Protein AF-A0A251U6Z2-F1 (afdb_monomer)

Organism: Helianthus annuus (NCBI:txid4232)

Sequence (101 aa):
MYYSMLSQEHKRIVKGQYGSRRIPDYEMNKIHGQQFADWFKKRVARLEEQGDEVTEDLKWLARGPLRSVNRYSGYLVKGYRFHTKSREKSLKPKTVVLLLL

Foldseek 3Di:
DVVVVLLVVLLVVVQVVVPPDDDPPVVSVVVSVVCVLVVLLVVLVVCVVVVHDDDVVSVVVNVPDDPPDDDDQWDADPNDIDGDPVVVVVPDDDDDDDDDD

Structure (mmCIF, N/CA/C/O backbone):
data_AF-A0A251U6Z2-F1
#
_entry.id   AF-A0A251U6Z2-F1
#
loop_
_atom_site.group_PDB
_atom_site.id
_atom_site.type_symbol
_atom_site.label_atom_id
_atom_site.label_alt_id
_atom_site.label_comp_id
_atom_site.label_asym_id
_atom_site.label_entity_id
_atom_site.label_seq_id
_atom_site.pdbx_PDB_ins_code
_atom_site.Cartn_x
_atom_site.Cartn_y
_atom_site.Cartn_z
_atom_site.occupancy
_atom_site.B_iso_or_equiv
_atom_site.auth_seq_id
_atom_site.auth_comp_id
_atom_site.auth_asym_id
_atom_site.auth_atom_id
_atom_site.pdbx_PDB_model_num
ATOM 1 N N . MET A 1 1 ? -14.891 -2.485 -5.452 1.00 61.50 1 MET A N 1
ATOM 2 C CA . MET A 1 1 ? -14.890 -1.000 -5.455 1.00 61.50 1 MET A CA 1
ATOM 3 C C . MET A 1 1 ? -13.847 -0.385 -4.517 1.00 61.50 1 MET A C 1
ATOM 5 O O . MET A 1 1 ? -13.187 0.560 -4.926 1.00 61.50 1 MET A O 1
ATOM 9 N N . TYR A 1 2 ? -13.615 -0.924 -3.314 1.00 69.88 2 TYR A N 1
ATOM 10 C CA . TYR A 1 2 ? -12.619 -0.373 -2.373 1.00 69.88 2 TYR A CA 1
ATOM 11 C C . TYR A 1 2 ? -11.170 -0.387 -2.895 1.00 69.88 2 TYR A C 1
ATOM 13 O O . TYR A 1 2 ? -10.436 0.591 -2.775 1.00 69.88 2 TYR A O 1
ATOM 21 N N . TYR A 1 3 ? -10.767 -1.482 -3.543 1.00 69.44 3 TYR A N 1
ATOM 22 C CA . TYR A 1 3 ? -9.389 -1.671 -4.008 1.00 69.44 3 TYR A CA 1
ATOM 23 C C . TYR A 1 3 ? -8.970 -0.659 -5.088 1.00 69.44 3 TYR A C 1
ATOM 25 O O . TYR A 1 3 ? -7.877 -0.094 -5.043 1.00 69.44 3 TYR A O 1
ATOM 33 N N . SER A 1 4 ? -9.867 -0.374 -6.038 1.00 79.69 4 SER A N 1
ATOM 34 C CA . SER A 1 4 ? -9.643 0.642 -7.070 1.00 79.69 4 SER A CA 1
ATOM 35 C C . SER A 1 4 ? -9.544 2.045 -6.473 1.00 79.69 4 SER A C 1
ATOM 37 O O . SER A 1 4 ? -8.732 2.841 -6.938 1.00 79.69 4 SER A O 1
ATOM 39 N N . MET A 1 5 ? -10.320 2.338 -5.426 1.00 86.44 5 MET A N 1
ATOM 40 C CA . MET A 1 5 ? -10.292 3.633 -4.748 1.00 86.44 5 MET A CA 1
ATOM 41 C C . MET A 1 5 ? -8.962 3.859 -4.019 1.00 86.44 5 MET A C 1
ATOM 43 O O . MET A 1 5 ? -8.311 4.876 -4.242 1.00 86.44 5 MET A O 1
ATOM 47 N N . LEU A 1 6 ? -8.504 2.878 -3.239 1.00 86.81 6 LEU A N 1
ATOM 48 C CA . LEU A 1 6 ? -7.222 2.940 -2.525 1.00 86.81 6 LEU A CA 1
ATOM 49 C C . LEU A 1 6 ? -6.025 3.009 -3.482 1.00 86.81 6 LEU A C 1
ATOM 51 O O . LEU A 1 6 ? -5.068 3.748 -3.246 1.00 86.81 6 LEU A O 1
ATOM 55 N N . SER A 1 7 ? -6.080 2.276 -4.599 1.00 87.38 7 SER A N 1
ATOM 56 C CA . SER A 1 7 ? -5.040 2.358 -5.629 1.00 87.38 7 SER A CA 1
ATOM 57 C C . SER A 1 7 ? -4.962 3.764 -6.239 1.00 87.38 7 SER A C 1
ATOM 59 O O . SER A 1 7 ? -3.869 4.316 -6.394 1.00 87.38 7 SER A O 1
ATOM 61 N N . GLN A 1 8 ? -6.112 4.383 -6.531 1.00 90.19 8 GLN A N 1
ATOM 62 C CA . GLN A 1 8 ? -6.174 5.754 -7.041 1.00 90.19 8 GLN A CA 1
ATOM 63 C C . GLN A 1 8 ? -5.707 6.785 -6.008 1.00 90.19 8 GLN A C 1
ATOM 65 O O . GLN A 1 8 ? -4.958 7.694 -6.368 1.00 90.19 8 GLN A O 1
ATOM 70 N N . GLU A 1 9 ? -6.103 6.640 -4.742 1.00 92.31 9 GLU A N 1
ATOM 71 C CA . GLU A 1 9 ? -5.655 7.498 -3.639 1.00 92.31 9 GLU A CA 1
ATOM 72 C C . GLU A 1 9 ? -4.127 7.496 -3.541 1.00 92.31 9 GLU A C 1
ATOM 74 O O . GLU A 1 9 ? -3.498 8.556 -3.591 1.00 92.31 9 GLU A O 1
ATOM 79 N N . HIS A 1 10 ? -3.511 6.311 -3.521 1.00 93.56 10 HIS A N 1
ATOM 80 C CA . HIS A 1 10 ? -2.058 6.209 -3.464 1.00 93.56 10 HIS A CA 1
ATOM 81 C C . HIS A 1 10 ? -1.386 6.853 -4.681 1.00 93.56 10 HIS A C 1
ATOM 83 O O . HIS A 1 10 ? -0.432 7.611 -4.527 1.00 93.56 10 HIS A O 1
ATOM 89 N N . LYS A 1 11 ? -1.900 6.617 -5.899 1.00 91.00 11 LYS A N 1
ATOM 90 C CA . LYS A 1 11 ? -1.363 7.250 -7.118 1.00 91.00 11 LYS A CA 1
ATOM 91 C C . LYS A 1 11 ? -1.443 8.780 -7.062 1.00 91.00 11 LYS A C 1
ATOM 93 O O . LYS A 1 11 ? -0.543 9.441 -7.575 1.00 91.00 11 LYS A O 1
ATOM 98 N N . ARG A 1 12 ? -2.474 9.359 -6.434 1.00 91.31 12 ARG A N 1
ATOM 99 C CA . ARG A 1 12 ? -2.578 10.816 -6.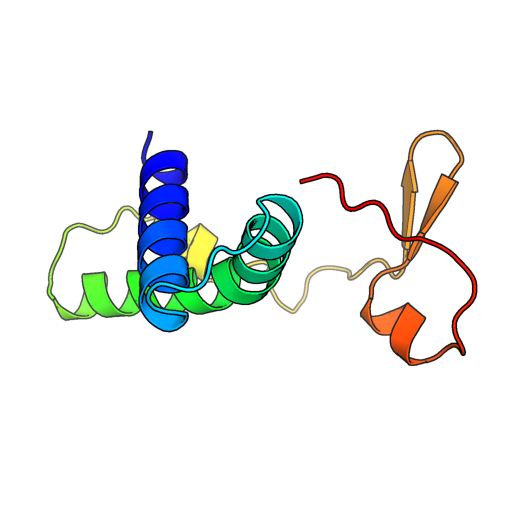223 1.00 91.31 12 ARG A CA 1
ATOM 100 C C . ARG A 1 12 ? -1.517 11.325 -5.247 1.00 91.31 12 ARG A C 1
ATOM 102 O O . ARG A 1 12 ? -0.871 12.324 -5.546 1.00 91.31 12 ARG A O 1
ATOM 109 N N . ILE A 1 13 ? -1.296 10.620 -4.136 1.00 91.81 13 ILE A N 1
ATOM 110 C CA . ILE A 1 13 ? -0.260 10.970 -3.149 1.00 91.81 13 ILE A CA 1
ATOM 111 C C . ILE A 1 13 ? 1.131 10.903 -3.784 1.00 91.81 13 ILE A C 1
ATOM 113 O O . ILE A 1 13 ? 1.903 11.851 -3.665 1.00 91.81 13 ILE A O 1
ATOM 117 N N . VAL A 1 14 ? 1.422 9.823 -4.516 1.00 90.38 14 VAL A N 1
ATOM 118 C CA . VAL A 1 14 ? 2.688 9.670 -5.242 1.00 90.38 14 VAL A CA 1
ATOM 119 C C . VAL A 1 14 ? 2.859 10.808 -6.245 1.00 90.38 14 VAL A C 1
ATOM 121 O O . VAL A 1 14 ? 3.897 11.450 -6.241 1.00 90.38 14 VAL A O 1
ATOM 124 N N . LYS A 1 15 ? 1.846 11.155 -7.051 1.00 88.50 15 LYS A N 1
ATOM 125 C CA . LYS A 1 15 ? 1.937 12.320 -7.955 1.00 88.50 15 LYS A CA 1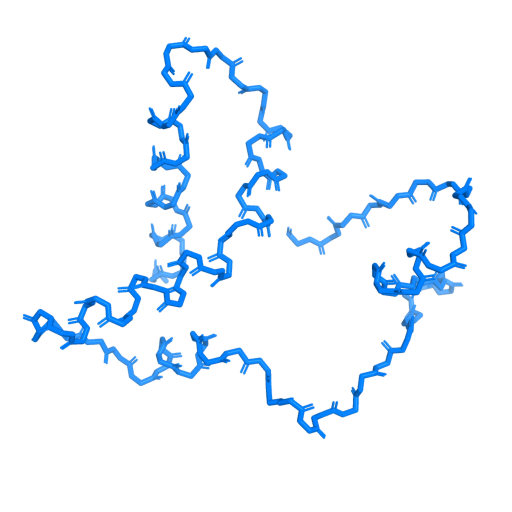
ATOM 126 C C . LYS A 1 15 ? 2.255 13.622 -7.211 1.00 88.50 15 LYS A C 1
ATOM 128 O O . LYS A 1 15 ? 3.106 14.377 -7.669 1.00 88.50 15 LYS A O 1
ATOM 133 N N . GLY A 1 16 ? 1.625 13.858 -6.059 1.00 87.44 16 GLY A N 1
ATOM 134 C CA . GLY A 1 16 ? 1.876 15.044 -5.235 1.00 87.44 16 GLY A CA 1
ATOM 135 C C . GLY A 1 16 ? 3.318 15.149 -4.725 1.00 87.44 16 GLY A C 1
ATOM 136 O O . GLY A 1 16 ? 3.866 16.246 -4.677 1.00 87.44 16 GLY A O 1
ATOM 137 N N . GLN A 1 17 ? 3.966 14.022 -4.415 1.00 86.88 17 GLN A N 1
ATOM 138 C CA . GLN A 1 17 ? 5.352 13.994 -3.921 1.00 86.88 17 GLN A CA 1
ATOM 139 C C . GLN A 1 17 ? 6.390 14.446 -4.958 1.00 86.88 17 GLN A C 1
ATOM 141 O O . GLN A 1 17 ? 7.459 14.918 -4.581 1.00 86.88 17 GLN A O 1
ATOM 146 N N . TYR A 1 18 ? 6.094 14.314 -6.252 1.00 82.00 18 TYR A N 1
ATOM 147 C CA . TYR A 1 18 ? 7.024 14.657 -7.335 1.00 82.00 18 TYR A CA 1
ATOM 148 C C . TYR A 1 18 ? 6.728 16.020 -7.992 1.00 82.00 18 TYR A C 1
ATOM 150 O O . TYR A 1 18 ? 7.420 16.418 -8.934 1.00 82.00 18 TYR A O 1
ATOM 158 N N . GLY A 1 19 ? 5.736 16.761 -7.482 1.00 76.69 19 GLY A N 1
ATOM 159 C CA . GLY A 1 19 ? 5.392 18.111 -7.937 1.00 76.69 19 GLY A CA 1
ATOM 160 C C . GLY A 1 19 ? 4.934 18.178 -9.401 1.00 76.69 19 GLY A C 1
ATOM 161 O O . GLY A 1 19 ? 4.375 17.227 -9.941 1.00 76.69 19 GLY A O 1
ATOM 162 N N . SER A 1 20 ? 5.190 19.310 -10.071 1.00 75.25 20 SER A N 1
ATOM 163 C CA . SER A 1 20 ? 4.793 19.546 -11.476 1.00 75.25 20 SER A CA 1
ATOM 164 C C . SER A 1 20 ? 5.569 18.716 -12.509 1.00 75.25 20 SER A C 1
ATOM 166 O O . SER A 1 20 ? 5.343 18.858 -13.713 1.00 75.25 20 SER A O 1
ATOM 168 N N . ARG A 1 21 ? 6.508 17.860 -12.082 1.00 81.50 21 ARG A N 1
ATOM 169 C CA . ARG A 1 21 ? 7.285 17.023 -12.997 1.00 81.50 21 ARG A CA 1
ATOM 170 C C . ARG A 1 21 ? 6.371 15.966 -13.613 1.00 81.50 21 ARG A C 1
ATOM 172 O O . ARG A 1 21 ? 5.763 15.163 -12.911 1.00 81.50 21 ARG A O 1
ATOM 179 N N . ARG A 1 22 ? 6.307 15.922 -14.946 1.00 80.38 22 ARG A N 1
ATOM 180 C CA . ARG A 1 22 ? 5.634 14.824 -15.650 1.00 80.38 22 ARG A CA 1
ATOM 181 C C . ARG A 1 22 ? 6.401 13.524 -15.415 1.00 80.38 22 ARG A C 1
ATOM 183 O O . ARG A 1 22 ? 7.556 13.410 -15.817 1.00 80.38 22 ARG A O 1
ATOM 190 N N . ILE A 1 23 ? 5.739 12.560 -14.783 1.00 83.62 23 ILE A N 1
ATOM 191 C CA . ILE A 1 23 ? 6.228 11.188 -14.637 1.00 83.62 23 ILE A CA 1
ATOM 192 C C . ILE A 1 23 ? 5.518 10.327 -15.682 1.00 83.62 23 ILE A C 1
ATOM 194 O O . ILE A 1 23 ? 4.284 10.329 -15.701 1.00 83.62 23 ILE A O 1
ATOM 198 N N . PRO A 1 24 ? 6.253 9.592 -16.531 1.00 89.25 24 PRO A N 1
ATOM 199 C CA . PRO A 1 24 ? 5.661 8.617 -17.438 1.00 89.25 24 PRO A CA 1
ATOM 200 C C . PRO A 1 24 ? 4.840 7.556 -16.693 1.00 89.25 24 PRO A C 1
ATOM 202 O O . PRO A 1 24 ? 5.219 7.105 -15.611 1.00 89.25 24 PRO A O 1
ATOM 205 N N . ASP A 1 25 ? 3.751 7.079 -17.296 1.00 88.31 25 ASP A N 1
ATOM 206 C CA . ASP A 1 25 ? 2.834 6.138 -16.636 1.00 88.31 25 ASP A CA 1
ATOM 207 C C . ASP A 1 25 ? 3.511 4.838 -16.177 1.00 88.31 25 ASP A C 1
ATOM 209 O O . ASP A 1 25 ? 3.181 4.305 -15.115 1.00 88.31 25 ASP A O 1
ATOM 213 N N . TYR A 1 26 ? 4.503 4.341 -16.926 1.00 89.00 26 TYR A N 1
ATOM 214 C CA . TYR A 1 26 ? 5.257 3.145 -16.534 1.00 89.00 26 TYR A CA 1
ATOM 215 C C . TYR A 1 26 ? 6.042 3.360 -15.230 1.00 89.00 26 TYR A C 1
ATOM 217 O O . TYR A 1 26 ? 6.127 2.462 -14.392 1.00 89.00 26 TYR A O 1
ATOM 225 N N . GLU A 1 27 ? 6.606 4.552 -15.039 1.00 89.88 27 GLU A N 1
ATOM 226 C CA . GLU A 1 27 ? 7.392 4.898 -13.859 1.00 89.88 27 GLU A CA 1
ATOM 227 C C . GLU A 1 27 ? 6.471 5.138 -12.662 1.00 89.88 27 GLU A C 1
ATOM 229 O O . GLU A 1 27 ? 6.736 4.640 -11.568 1.00 89.88 27 GLU A O 1
ATOM 234 N N . MET A 1 28 ? 5.319 5.772 -12.894 1.00 90.00 28 MET A N 1
ATOM 235 C CA . MET A 1 28 ? 4.258 5.913 -11.897 1.00 90.00 28 MET A CA 1
ATOM 236 C C . MET A 1 28 ? 3.760 4.551 -11.400 1.00 90.00 28 MET A C 1
ATOM 238 O O . MET A 1 28 ? 3.670 4.323 -10.194 1.00 90.00 28 MET A O 1
ATOM 242 N N . ASN A 1 29 ? 3.478 3.616 -12.313 1.00 89.56 29 ASN A N 1
ATOM 243 C CA . ASN A 1 29 ? 3.052 2.264 -11.951 1.00 89.56 29 ASN A CA 1
ATOM 244 C C . ASN A 1 29 ? 4.157 1.499 -11.211 1.00 89.56 29 ASN A C 1
ATOM 246 O O . ASN A 1 29 ? 3.867 0.786 -10.252 1.00 89.56 29 ASN A O 1
ATOM 250 N N . LYS A 1 30 ? 5.427 1.697 -11.587 1.00 89.94 30 LYS A N 1
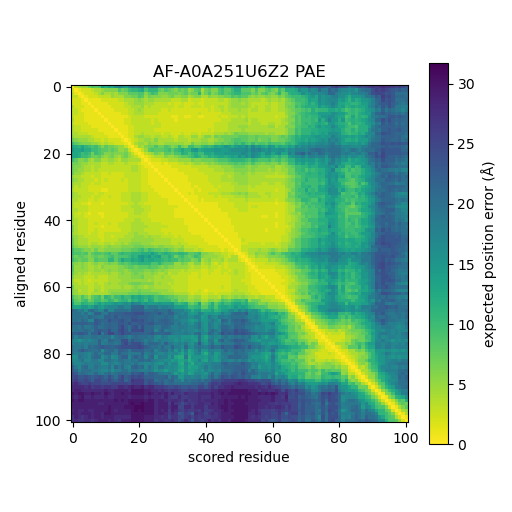ATOM 251 C CA . LYS A 1 30 ? 6.575 1.112 -10.883 1.00 89.94 30 LYS A CA 1
ATOM 252 C C . LYS A 1 30 ? 6.685 1.622 -9.445 1.00 89.94 30 LYS A C 1
ATOM 254 O O . LYS A 1 30 ? 6.834 0.807 -8.537 1.00 89.94 30 LYS A O 1
ATOM 259 N N . ILE A 1 31 ? 6.602 2.935 -9.228 1.00 91.56 31 ILE A N 1
ATOM 260 C CA . ILE A 1 31 ? 6.657 3.542 -7.888 1.00 91.56 31 ILE A CA 1
ATOM 261 C C . ILE A 1 31 ? 5.461 3.077 -7.056 1.00 91.56 31 ILE A C 1
ATOM 263 O O . ILE A 1 31 ? 5.637 2.590 -5.938 1.00 91.56 31 ILE A O 1
ATOM 267 N N . HIS A 1 32 ? 4.258 3.149 -7.633 1.00 91.19 32 HIS A N 1
ATOM 268 C CA . HIS A 1 32 ? 3.034 2.670 -7.005 1.00 91.19 32 HIS A CA 1
ATOM 269 C C . HIS A 1 32 ? 3.178 1.213 -6.559 1.00 91.19 32 HIS A C 1
ATOM 271 O O . HIS A 1 32 ? 3.018 0.932 -5.378 1.00 91.19 32 HIS A O 1
ATOM 277 N N . GLY A 1 33 ? 3.556 0.300 -7.456 1.00 88.94 33 GLY A N 1
ATOM 278 C CA . GLY A 1 33 ? 3.696 -1.121 -7.133 1.00 88.94 33 GLY A CA 1
ATOM 279 C C . GLY A 1 33 ? 4.776 -1.420 -6.088 1.00 88.94 33 GLY A C 1
ATOM 280 O O . GLY A 1 33 ? 4.663 -2.396 -5.354 1.00 88.94 33 GLY A O 1
ATOM 281 N N . GLN A 1 34 ? 5.814 -0.584 -5.983 1.00 89.50 34 GLN A N 1
ATOM 282 C CA . GLN A 1 34 ? 6.864 -0.745 -4.971 1.00 89.50 34 GLN A CA 1
ATOM 283 C C . GLN A 1 34 ? 6.451 -0.242 -3.587 1.00 89.50 34 GLN A C 1
ATOM 285 O O . GLN A 1 34 ? 6.854 -0.836 -2.593 1.00 89.50 34 GLN A O 1
ATOM 290 N N . GLN A 1 35 ? 5.673 0.839 -3.518 1.00 91.75 35 GLN A N 1
ATOM 291 C CA . GLN A 1 35 ? 5.355 1.514 -2.256 1.00 91.75 35 GLN A CA 1
ATOM 292 C C . GLN A 1 35 ? 3.953 1.191 -1.728 1.00 91.75 35 GLN A C 1
ATOM 294 O O . GLN A 1 35 ? 3.687 1.389 -0.544 1.00 91.75 35 GLN A O 1
ATOM 299 N N . PHE A 1 36 ? 3.051 0.683 -2.577 1.00 91.56 36 PHE A N 1
ATOM 300 C CA . PHE A 1 36 ? 1.636 0.525 -2.237 1.00 91.56 36 PHE A CA 1
ATOM 301 C C . PHE A 1 36 ? 1.413 -0.396 -1.044 1.00 91.56 36 PHE A C 1
ATOM 303 O O . PHE A 1 36 ? 0.602 -0.057 -0.196 1.00 91.56 36 PHE A O 1
ATOM 310 N N . ALA A 1 37 ? 2.133 -1.515 -0.932 1.00 88.38 37 ALA A N 1
ATOM 311 C CA . ALA A 1 37 ? 1.949 -2.443 0.186 1.00 88.38 37 ALA A CA 1
ATOM 312 C C . ALA A 1 37 ? 2.260 -1.785 1.544 1.00 88.38 37 ALA A C 1
ATOM 314 O O . ALA A 1 37 ? 1.456 -1.855 2.475 1.00 88.38 37 ALA A O 1
ATOM 315 N N . ASP A 1 38 ? 3.396 -1.089 1.638 1.00 90.81 38 ASP A N 1
ATOM 316 C CA . ASP A 1 38 ? 3.807 -0.395 2.861 1.00 90.81 38 ASP A CA 1
ATOM 317 C C . ASP A 1 38 ? 2.908 0.810 3.162 1.00 90.81 38 ASP A C 1
ATOM 319 O O . ASP A 1 38 ? 2.555 1.057 4.318 1.00 90.81 38 ASP A O 1
ATOM 323 N N . TRP A 1 39 ? 2.519 1.557 2.126 1.00 94.62 39 TRP A N 1
ATOM 324 C CA . TRP A 1 39 ? 1.574 2.663 2.251 1.00 94.62 39 TRP A CA 1
ATOM 325 C C . TRP A 1 39 ? 0.199 2.179 2.720 1.00 94.62 39 TRP A C 1
ATOM 327 O O . TRP A 1 39 ? -0.356 2.745 3.658 1.00 94.62 39 TRP A O 1
ATOM 337 N N . PHE A 1 40 ? -0.322 1.104 2.126 1.00 92.50 40 PHE A N 1
ATOM 338 C CA . PHE A 1 40 ? -1.636 0.545 2.430 1.00 92.50 40 PHE A CA 1
ATOM 339 C C . PHE A 1 40 ? -1.709 0.073 3.881 1.00 92.50 40 PHE A C 1
ATOM 341 O O . PHE A 1 40 ? -2.640 0.429 4.598 1.00 92.50 40 PHE A O 1
ATOM 348 N N . LYS A 1 41 ? -0.670 -0.624 4.356 1.00 92.44 41 LYS A N 1
ATOM 349 C CA . LYS A 1 41 ? -0.564 -1.025 5.762 1.00 92.44 41 LYS A CA 1
ATOM 350 C C . LYS A 1 41 ? -0.635 0.170 6.719 1.00 92.44 41 LYS A C 1
ATOM 352 O O . LYS A 1 41 ? -1.359 0.121 7.708 1.00 92.44 41 LYS A O 1
ATOM 357 N N . LYS A 1 42 ? 0.091 1.254 6.421 1.00 93.69 42 LYS A N 1
ATOM 358 C CA . LYS A 1 42 ? 0.062 2.491 7.226 1.00 93.69 42 LYS A CA 1
ATOM 359 C C . LYS A 1 42 ? -1.287 3.205 7.140 1.00 93.69 42 LYS A C 1
ATOM 361 O O . LYS A 1 42 ? -1.731 3.777 8.129 1.00 93.69 42 LYS A O 1
ATOM 366 N N . ARG A 1 43 ? -1.927 3.192 5.967 1.00 92.31 43 ARG A N 1
ATOM 367 C CA . ARG A 1 43 ? -3.236 3.816 5.747 1.00 92.31 43 ARG A CA 1
ATOM 368 C C . ARG A 1 43 ? -4.310 3.141 6.588 1.00 92.31 43 ARG A C 1
ATOM 370 O O . ARG A 1 43 ? -5.046 3.846 7.263 1.00 92.31 43 ARG A O 1
ATOM 377 N N . VAL A 1 44 ? -4.349 1.809 6.584 1.00 91.69 44 VAL A N 1
ATOM 378 C CA . VAL A 1 44 ? -5.285 1.019 7.396 1.00 91.69 44 VAL A CA 1
ATOM 379 C C . VAL A 1 44 ? -5.081 1.282 8.888 1.00 91.69 44 VAL A C 1
ATOM 381 O O . VAL A 1 44 ? -6.048 1.608 9.561 1.00 91.69 44 VAL A O 1
ATOM 384 N N . ALA A 1 45 ? -3.836 1.263 9.377 1.00 91.56 45 ALA A N 1
ATOM 385 C CA . ALA A 1 45 ? -3.548 1.549 10.786 1.00 91.56 45 ALA A CA 1
ATOM 386 C C . ALA A 1 45 ? -4.039 2.946 11.222 1.00 91.56 45 ALA A C 1
ATOM 388 O O . ALA A 1 45 ? -4.639 3.090 12.280 1.00 91.56 45 ALA A O 1
ATOM 389 N N . ARG A 1 46 ? -3.849 3.970 10.377 1.00 92.19 46 ARG A N 1
ATOM 390 C CA . ARG A 1 46 ? -4.348 5.329 10.652 1.00 92.19 46 ARG A CA 1
ATOM 391 C C . ARG A 1 46 ? -5.871 5.418 10.684 1.00 92.19 46 ARG A C 1
ATOM 393 O O . ARG A 1 46 ? -6.398 6.160 11.499 1.00 92.19 46 ARG A O 1
ATOM 400 N N . LEU A 1 47 ? -6.559 4.708 9.790 1.00 90.38 47 LEU A N 1
ATOM 401 C CA . LEU A 1 47 ? -8.024 4.678 9.782 1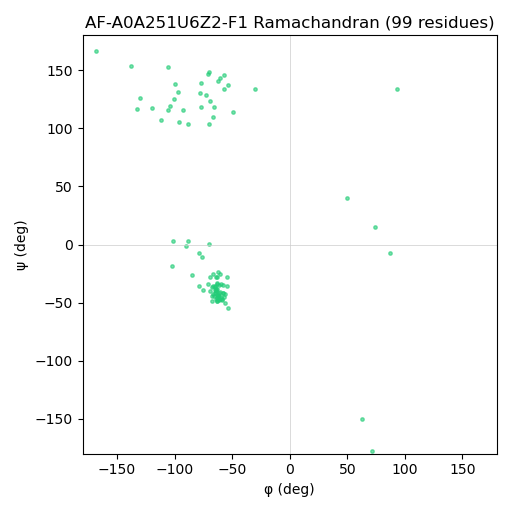.00 90.38 47 LEU A CA 1
ATOM 402 C C . LEU A 1 47 ? -8.555 4.043 11.078 1.00 90.38 47 LEU A C 1
ATOM 404 O O . LEU A 1 47 ? -9.485 4.568 11.677 1.00 90.38 47 LEU A O 1
ATOM 408 N N . GLU A 1 48 ? -7.908 2.977 11.560 1.00 89.75 48 GLU A N 1
ATOM 409 C CA . GLU A 1 48 ? -8.251 2.359 12.849 1.00 89.75 48 GLU A CA 1
ATOM 410 C C . GLU A 1 48 ? -8.018 3.313 14.034 1.00 89.75 48 GLU A C 1
ATOM 412 O O . GLU A 1 48 ? -8.874 3.419 14.908 1.00 89.75 48 GLU A O 1
ATOM 417 N N . GLU A 1 49 ? -6.898 4.044 14.052 1.00 91.31 49 GLU A N 1
ATOM 418 C CA . GLU A 1 49 ? -6.601 5.055 15.085 1.00 91.31 49 GLU A CA 1
ATOM 419 C C . GLU A 1 49 ? -7.605 6.218 15.087 1.00 91.31 49 GLU A C 1
ATOM 421 O O . GLU A 1 49 ? -7.906 6.775 16.141 1.00 91.31 49 GLU A O 1
ATOM 426 N N . GLN A 1 50 ? -8.119 6.591 13.913 1.00 91.06 50 GLN A N 1
ATOM 427 C CA . GLN A 1 50 ? -9.095 7.670 13.742 1.00 91.06 50 GLN A CA 1
ATOM 428 C C . GLN A 1 50 ? -10.527 7.249 14.105 1.00 91.06 50 GLN A C 1
ATOM 430 O O . GLN A 1 50 ? -11.406 8.105 14.176 1.00 91.06 50 GLN A O 1
ATOM 435 N N . GLY A 1 51 ? -10.757 5.959 14.373 1.00 84.56 51 GLY A N 1
ATOM 436 C CA . GLY A 1 51 ? -12.089 5.414 14.628 1.00 84.56 51 GLY A CA 1
ATOM 437 C C . GLY A 1 51 ? -12.947 5.288 13.367 1.00 84.56 51 GLY A C 1
ATOM 438 O O . GLY A 1 51 ? -14.160 5.114 13.480 1.00 84.56 51 GLY A O 1
ATOM 439 N N . ASP A 1 52 ? -12.336 5.367 12.181 1.00 85.50 52 ASP A N 1
ATOM 440 C CA . ASP A 1 52 ? -13.034 5.160 10.916 1.00 85.50 52 ASP A CA 1
ATOM 441 C C . ASP A 1 52 ? -13.415 3.681 10.755 1.00 85.50 52 ASP A C 1
ATOM 443 O O . ASP A 1 52 ? -12.705 2.766 11.189 1.00 85.50 52 ASP A O 1
ATOM 447 N N . GLU A 1 53 ? -14.534 3.423 10.078 1.00 83.62 53 GLU A N 1
ATOM 448 C CA . GLU A 1 53 ? -14.989 2.060 9.822 1.00 83.62 53 GLU A CA 1
ATOM 449 C C . GLU A 1 53 ? -14.071 1.364 8.802 1.00 83.62 53 GLU A C 1
ATOM 451 O O . GLU A 1 53 ? -14.117 1.600 7.592 1.00 83.62 53 GLU A O 1
ATOM 456 N N . VAL A 1 54 ? -13.206 0.482 9.307 1.00 86.00 54 VAL A N 1
ATOM 457 C CA . VAL A 1 54 ? -12.335 -0.375 8.499 1.00 86.00 54 VAL A CA 1
ATOM 458 C C . VAL A 1 54 ? -12.863 -1.802 8.528 1.00 86.00 54 VAL A C 1
ATOM 460 O O . VAL A 1 54 ? -12.830 -2.475 9.558 1.00 86.00 54 VAL A O 1
ATOM 463 N N . THR A 1 55 ? -13.281 -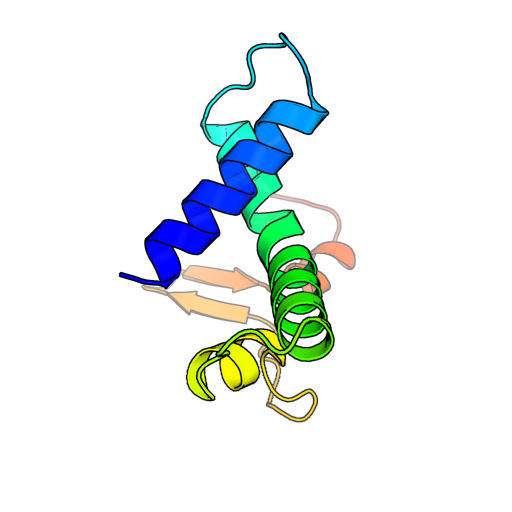2.301 7.367 1.00 88.62 55 THR A N 1
ATOM 464 C CA . THR A 1 55 ? -13.718 -3.695 7.201 1.00 88.62 55 THR A CA 1
ATOM 465 C C . THR A 1 55 ? -12.599 -4.683 7.548 1.00 88.62 55 THR A C 1
ATOM 467 O O . THR A 1 55 ? -11.445 -4.457 7.169 1.00 88.62 55 THR A O 1
ATOM 470 N N . GLU A 1 56 ? -12.937 -5.822 8.157 1.00 88.19 56 GLU A N 1
ATOM 471 C CA . GLU A 1 56 ? -11.968 -6.879 8.495 1.00 88.19 56 GLU A CA 1
ATOM 472 C C . GLU A 1 56 ? -11.144 -7.361 7.290 1.00 88.19 56 GLU A C 1
ATOM 474 O O . GLU A 1 56 ? -9.943 -7.591 7.421 1.00 88.19 56 GLU A O 1
ATOM 479 N N . ASP A 1 57 ? -11.731 -7.422 6.093 1.00 87.69 57 ASP A N 1
ATOM 480 C CA . ASP A 1 57 ? -11.019 -7.809 4.868 1.00 87.69 57 ASP A CA 1
ATOM 481 C C . ASP A 1 57 ? -9.816 -6.901 4.575 1.00 87.69 57 ASP A C 1
ATOM 483 O O . ASP A 1 57 ? -8.732 -7.373 4.225 1.00 87.69 57 ASP A O 1
ATOM 487 N N . LEU A 1 58 ? -9.967 -5.587 4.763 1.00 87.44 58 LEU A N 1
ATOM 488 C CA . LEU A 1 58 ? -8.871 -4.633 4.570 1.00 87.44 58 LEU A CA 1
ATOM 489 C C . LEU A 1 58 ? -7.771 -4.828 5.610 1.00 87.44 58 LEU A C 1
ATOM 491 O O . LEU A 1 58 ? -6.591 -4.716 5.271 1.00 87.44 58 LEU A O 1
ATOM 495 N N . LYS A 1 59 ? -8.133 -5.176 6.849 1.00 88.81 59 LYS A N 1
ATOM 496 C CA . LYS A 1 59 ? -7.162 -5.490 7.904 1.00 88.81 59 LYS A CA 1
ATOM 497 C C . LYS A 1 59 ? -6.384 -6.755 7.569 1.00 88.81 59 LYS A C 1
ATOM 499 O O . LYS A 1 59 ? -5.157 -6.766 7.675 1.00 88.81 59 LYS A O 1
ATOM 504 N N . TRP A 1 60 ? -7.066 -7.803 7.106 1.00 88.69 60 TRP A N 1
ATOM 505 C CA . TRP A 1 60 ? -6.421 -9.033 6.646 1.00 88.69 60 TRP A CA 1
ATOM 506 C C . TRP A 1 60 ? -5.462 -8.781 5.486 1.00 88.69 60 TRP A C 1
ATOM 508 O O . TRP A 1 60 ? -4.319 -9.236 5.523 1.00 88.69 60 TRP A O 1
ATOM 518 N N . LEU A 1 61 ? -5.880 -7.988 4.499 1.00 86.94 61 LEU A N 1
ATOM 519 C CA . LEU A 1 61 ? -5.025 -7.615 3.373 1.00 86.94 61 LEU A CA 1
ATOM 520 C C . LEU A 1 61 ? -3.814 -6.777 3.817 1.00 86.94 61 LEU A C 1
ATOM 522 O O . LEU A 1 61 ? -2.705 -7.001 3.332 1.00 86.94 61 LEU A O 1
ATOM 526 N N . ALA A 1 62 ? -3.990 -5.846 4.760 1.00 88.56 62 ALA A N 1
ATOM 527 C CA . ALA A 1 62 ? -2.924 -4.974 5.263 1.00 88.56 62 ALA A CA 1
ATOM 528 C C . ALA A 1 62 ? -1.869 -5.712 6.101 1.00 88.56 62 ALA A C 1
ATOM 530 O O . ALA A 1 62 ? -0.701 -5.311 6.131 1.00 88.56 62 ALA A O 1
ATOM 531 N N . ARG A 1 63 ? -2.253 -6.812 6.763 1.00 85.56 63 ARG A N 1
ATOM 532 C CA . ARG A 1 63 ? -1.315 -7.703 7.470 1.00 85.56 63 ARG A CA 1
ATOM 533 C C . ARG A 1 63 ? -0.335 -8.376 6.506 1.00 85.56 63 ARG A C 1
ATOM 535 O O . ARG A 1 63 ? 0.801 -8.655 6.896 1.00 85.56 63 ARG A O 1
ATOM 542 N N . GLY A 1 64 ? -0.747 -8.568 5.252 1.00 80.00 64 GLY A N 1
ATOM 543 C CA . GLY A 1 64 ? 0.026 -9.266 4.236 1.00 80.00 64 GLY A CA 1
ATOM 544 C C . GLY A 1 64 ? 0.099 -10.778 4.488 1.00 80.00 64 GLY A C 1
ATOM 545 O O . GLY A 1 64 ? -0.506 -11.297 5.428 1.00 80.00 64 GLY A O 1
ATOM 546 N N . PRO A 1 65 ? 0.832 -11.521 3.644 1.00 76.81 65 PRO A N 1
ATOM 547 C CA . PRO A 1 65 ? 0.978 -12.963 3.804 1.00 76.81 65 PRO A CA 1
ATOM 548 C C . PRO A 1 65 ? 1.670 -13.311 5.129 1.00 76.81 65 PRO A C 1
ATOM 550 O O . PRO A 1 65 ? 2.633 -12.657 5.541 1.00 76.81 65 PRO A O 1
ATOM 553 N N . LEU A 1 66 ? 1.199 -14.378 5.780 1.00 70.31 66 LEU A N 1
ATOM 554 C CA . LEU A 1 66 ? 1.784 -14.885 7.020 1.00 70.31 66 LEU A CA 1
ATOM 555 C C . LEU A 1 66 ? 3.272 -15.222 6.811 1.00 70.31 66 LEU A C 1
ATOM 557 O O . LEU A 1 66 ? 3.653 -15.875 5.839 1.00 70.31 66 LEU A O 1
ATOM 561 N N . ARG A 1 67 ? 4.126 -14.789 7.748 1.00 61.53 67 ARG A N 1
ATOM 562 C CA . ARG A 1 67 ? 5.592 -14.958 7.661 1.00 61.53 67 ARG A CA 1
ATOM 563 C C . ARG A 1 67 ? 6.031 -16.425 7.592 1.00 61.53 67 ARG A C 1
ATOM 565 O O . ARG A 1 67 ? 7.093 -16.700 7.043 1.00 61.53 67 ARG A O 1
ATOM 572 N N . SER A 1 68 ? 5.212 -17.332 8.120 1.00 59.38 68 SER A N 1
ATOM 573 C CA . SER A 1 68 ? 5.468 -18.775 8.195 1.00 59.38 68 SER A CA 1
ATOM 574 C C . SER A 1 68 ? 4.999 -19.557 6.963 1.00 59.38 68 SER A C 1
ATOM 576 O O . SER A 1 68 ? 5.077 -20.780 6.951 1.00 59.38 68 SER A O 1
ATOM 578 N N . VAL A 1 69 ? 4.478 -18.884 5.934 1.00 57.91 69 VAL A N 1
ATOM 579 C CA . VAL A 1 69 ? 4.030 -19.551 4.704 1.00 57.91 69 VAL A CA 1
ATOM 580 C C . VAL A 1 69 ? 5.244 -19.909 3.858 1.00 57.91 69 VAL A C 1
ATOM 582 O O . VAL A 1 69 ? 6.168 -19.105 3.719 1.00 57.91 69 VAL A O 1
ATOM 585 N N . ASN A 1 70 ? 5.225 -21.106 3.266 1.00 57.38 70 ASN A N 1
ATOM 586 C CA . ASN A 1 70 ? 6.264 -21.571 2.352 1.00 57.38 70 ASN A CA 1
ATOM 587 C C . ASN A 1 70 ? 6.556 -20.518 1.275 1.00 57.38 70 ASN A C 1
ATOM 589 O O . ASN A 1 70 ? 5.722 -20.201 0.425 1.00 57.38 70 ASN A O 1
ATOM 593 N N . ARG A 1 71 ? 7.768 -19.964 1.324 1.00 60.84 71 ARG A N 1
ATOM 594 C CA . ARG A 1 71 ? 8.264 -19.002 0.342 1.00 60.84 71 ARG A CA 1
ATOM 595 C C . ARG A 1 71 ? 8.920 -19.766 -0.795 1.00 60.84 71 ARG A C 1
ATOM 597 O O . ARG A 1 71 ? 10.046 -20.237 -0.665 1.00 60.84 71 ARG A O 1
ATOM 604 N N . TYR A 1 72 ? 8.234 -19.862 -1.925 1.00 64.81 72 TYR A N 1
ATOM 605 C CA . TYR A 1 72 ? 8.825 -20.434 -3.129 1.00 64.81 72 TYR A CA 1
ATOM 606 C C . TYR A 1 72 ? 9.841 -19.455 -3.727 1.00 64.81 72 TYR A C 1
ATOM 608 O O . TYR A 1 72 ? 9.562 -18.274 -3.926 1.00 64.81 72 TYR A O 1
ATOM 616 N N . SER A 1 73 ? 11.051 -19.941 -4.000 1.00 64.00 73 SER A N 1
ATOM 617 C CA . SER A 1 73 ? 12.154 -19.140 -4.550 1.00 64.00 73 SER A CA 1
ATOM 618 C C . SER A 1 73 ? 12.002 -18.846 -6.051 1.00 64.00 73 SER A C 1
ATOM 620 O O . SER A 1 73 ? 12.705 -17.991 -6.599 1.00 64.00 73 SER A O 1
ATOM 622 N N . GLY A 1 74 ? 11.043 -19.510 -6.694 1.00 69.62 74 GLY A N 1
ATOM 623 C CA . GLY A 1 74 ? 10.582 -19.247 -8.044 1.00 69.62 74 GLY A CA 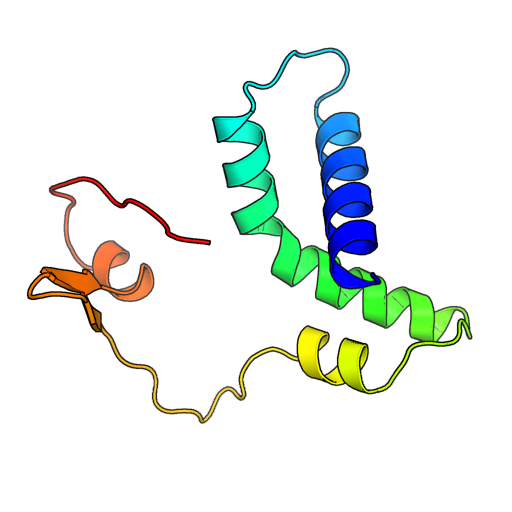1
ATOM 624 C C . GLY A 1 74 ? 9.297 -20.009 -8.355 1.00 69.62 74 GLY A C 1
ATOM 625 O O . GLY A 1 74 ? 8.905 -20.904 -7.608 1.00 69.62 74 GLY A O 1
ATOM 626 N N . TYR A 1 75 ? 8.643 -19.640 -9.450 1.00 70.75 75 TYR A N 1
ATOM 627 C CA . TYR A 1 75 ? 7.415 -20.272 -9.929 1.00 70.75 75 TYR A CA 1
ATOM 628 C C . TYR A 1 75 ? 7.467 -20.449 -11.452 1.00 70.75 75 TYR A C 1
ATOM 630 O O . TYR A 1 75 ? 8.196 -19.733 -12.144 1.00 70.75 75 TYR A O 1
ATOM 638 N N . LEU A 1 76 ? 6.741 -21.447 -11.965 1.00 80.38 76 LEU A N 1
ATOM 639 C CA . LEU A 1 76 ? 6.695 -21.780 -13.388 1.00 80.38 76 LEU A CA 1
ATOM 640 C C . LEU A 1 76 ? 5.373 -21.289 -13.986 1.00 80.38 76 LEU A C 1
ATOM 642 O O . LEU A 1 76 ? 4.309 -21.741 -13.574 1.00 80.38 76 LEU A O 1
ATOM 646 N N . VAL A 1 77 ? 5.434 -20.396 -14.973 1.00 78.25 77 VAL A N 1
ATOM 647 C CA . VAL A 1 77 ? 4.256 -19.960 -15.740 1.00 78.25 77 VAL A CA 1
ATOM 648 C C . VAL A 1 77 ? 4.483 -20.310 -17.196 1.00 78.25 77 VAL A C 1
ATOM 650 O O . VAL A 1 77 ? 5.421 -19.807 -17.809 1.00 78.25 77 VAL A O 1
ATOM 653 N 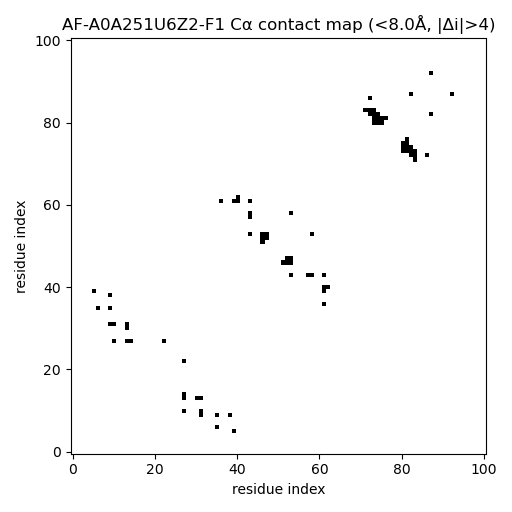N . LYS A 1 78 ? 3.631 -21.179 -17.753 1.00 80.12 78 LYS A N 1
ATOM 654 C CA . LYS A 1 78 ? 3.677 -21.578 -19.173 1.00 80.12 78 LYS A CA 1
ATOM 655 C C . LYS A 1 78 ? 5.084 -22.008 -19.646 1.00 80.12 78 LYS A C 1
ATOM 657 O O . LYS A 1 78 ? 5.511 -21.639 -20.730 1.00 80.12 78 LYS A O 1
ATOM 662 N N . GLY A 1 79 ? 5.823 -22.745 -18.810 1.00 78.94 79 GLY A N 1
ATOM 663 C CA . GLY A 1 79 ? 7.182 -23.223 -19.116 1.00 78.94 79 GLY A CA 1
ATOM 664 C C . GLY A 1 79 ? 8.323 -22.255 -18.774 1.00 78.94 79 GLY A C 1
ATOM 665 O O . GLY A 1 79 ? 9.482 -22.659 -18.798 1.00 78.94 79 GLY A O 1
ATOM 666 N N . TYR A 1 80 ? 8.025 -21.016 -18.374 1.00 74.50 80 TYR A N 1
ATOM 667 C CA . TYR A 1 80 ? 9.029 -20.027 -17.975 1.00 74.50 80 TYR A CA 1
ATOM 668 C C . TYR A 1 80 ? 9.191 -19.980 -16.455 1.00 74.50 80 TYR A C 1
ATOM 670 O O . TYR A 1 80 ? 8.206 -19.891 -15.718 1.00 74.50 80 TYR A O 1
ATOM 678 N N . ARG A 1 81 ? 10.444 -20.037 -15.979 1.00 79.81 81 ARG A N 1
ATOM 679 C CA . ARG A 1 81 ? 10.782 -19.960 -14.550 1.00 79.81 81 ARG A CA 1
ATOM 680 C C . ARG A 1 81 ? 11.070 -18.516 -14.147 1.00 79.81 81 ARG A C 1
ATOM 682 O O . ARG A 1 81 ? 12.069 -17.940 -14.568 1.00 79.81 81 ARG A O 1
ATOM 689 N N . PHE A 1 82 ? 10.234 -17.982 -13.266 1.00 74.56 82 PHE A N 1
ATOM 690 C CA . PHE A 1 82 ? 10.414 -16.674 -12.643 1.00 74.56 82 PHE A CA 1
ATOM 691 C C . PHE A 1 82 ? 11.003 -16.851 -11.250 1.00 74.56 82 PHE A C 1
ATOM 693 O O . PHE A 1 82 ? 10.591 -17.748 -10.516 1.00 74.56 82 PHE A O 1
ATOM 700 N N . HIS A 1 83 ? 11.959 -16.005 -10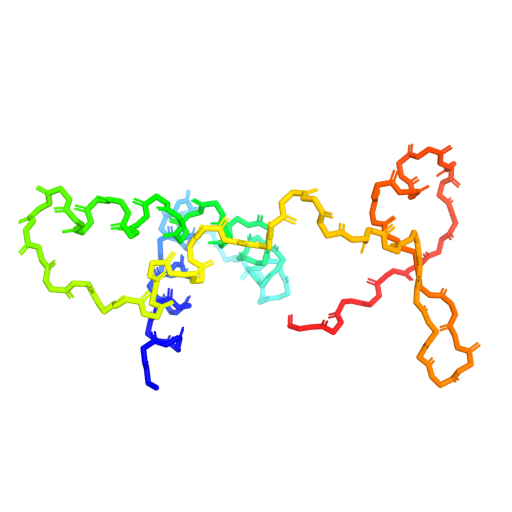.875 1.00 76.00 83 HIS A N 1
ATOM 701 C CA . HIS A 1 83 ? 12.566 -16.026 -9.547 1.00 76.00 83 HIS A CA 1
ATOM 702 C C . HIS A 1 83 ? 12.057 -14.865 -8.706 1.00 76.00 83 HIS A C 1
ATOM 704 O O . HIS A 1 83 ? 11.673 -13.813 -9.215 1.00 76.00 83 HIS A O 1
ATOM 710 N N . THR A 1 84 ? 12.053 -15.046 -7.389 1.00 72.19 84 THR A N 1
ATOM 711 C CA . THR A 1 84 ? 11.743 -13.934 -6.493 1.00 72.19 84 THR A CA 1
ATOM 712 C C . THR A 1 84 ? 12.891 -12.922 -6.492 1.00 72.19 84 THR A C 1
ATOM 714 O O . THR A 1 84 ? 14.065 -13.290 -6.560 1.00 72.19 84 THR A O 1
ATOM 717 N N . LYS A 1 85 ? 12.571 -11.631 -6.329 1.00 66.62 85 LYS A N 1
ATOM 718 C CA . LYS A 1 85 ? 13.570 -10.543 -6.249 1.00 66.62 85 LYS A CA 1
ATOM 719 C C . LYS A 1 85 ? 14.641 -10.778 -5.174 1.00 66.62 85 LYS A C 1
ATOM 721 O O . LYS A 1 85 ? 15.768 -10.312 -5.306 1.00 66.62 85 LYS A O 1
ATOM 726 N N . SER A 1 86 ? 14.303 -11.514 -4.110 1.00 61.91 86 SER A N 1
ATOM 727 C CA . SER A 1 86 ? 15.255 -11.910 -3.063 1.00 61.91 86 SER A CA 1
ATOM 728 C C . SER A 1 86 ? 16.370 -12.820 -3.588 1.00 61.91 86 SER A C 1
ATOM 730 O O . SER A 1 86 ? 17.482 -12.748 -3.080 1.00 61.91 86 SER A O 1
ATOM 732 N N . ARG A 1 87 ? 16.077 -13.664 -4.585 1.00 58.50 87 ARG A N 1
ATOM 733 C CA . ARG A 1 87 ? 17.036 -14.573 -5.228 1.00 58.50 87 ARG A CA 1
ATOM 734 C C . ARG A 1 87 ? 17.820 -13.897 -6.354 1.00 58.50 87 ARG A C 1
ATOM 736 O O . ARG A 1 87 ? 18.940 -14.298 -6.634 1.00 58.50 87 ARG A O 1
ATOM 743 N N . GLU A 1 88 ? 17.263 -12.866 -6.985 1.00 55.38 88 GLU A N 1
ATOM 744 C CA . GLU A 1 88 ? 18.008 -12.054 -7.957 1.00 55.38 88 GLU A CA 1
ATOM 745 C C . GLU A 1 88 ? 19.064 -11.173 -7.284 1.00 55.38 88 GLU A C 1
ATOM 747 O O . GLU A 1 88 ? 20.143 -11.002 -7.830 1.00 55.3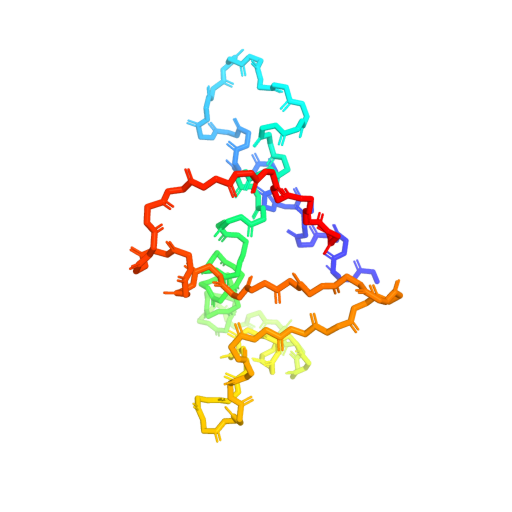8 88 GLU A O 1
ATOM 752 N N . LYS A 1 89 ? 18.826 -10.668 -6.064 1.00 55.69 89 LYS A N 1
ATOM 753 C CA . LYS A 1 89 ? 19.841 -9.882 -5.334 1.00 55.69 89 LYS A CA 1
ATOM 754 C C . LYS A 1 89 ? 21.120 -10.663 -5.006 1.00 55.69 89 LYS A C 1
ATOM 756 O O . LYS A 1 89 ? 22.159 -10.040 -4.818 1.00 55.69 89 LYS A O 1
ATOM 761 N N . SER A 1 90 ? 21.062 -11.993 -4.937 1.00 52.06 90 SER A N 1
ATOM 762 C CA . SER A 1 90 ? 22.230 -12.851 -4.701 1.00 52.06 90 SER A CA 1
ATOM 763 C C . SER A 1 90 ? 22.943 -13.299 -5.984 1.00 52.06 90 SER A C 1
ATOM 765 O O . SER A 1 90 ? 23.967 -13.974 -5.897 1.00 52.06 90 SER A O 1
ATOM 767 N N . LEU A 1 91 ? 22.455 -12.919 -7.173 1.00 49.56 91 LEU A N 1
ATOM 768 C CA . LEU A 1 91 ? 23.035 -13.301 -8.463 1.00 49.56 91 LEU A CA 1
ATOM 769 C C . LEU A 1 91 ? 23.236 -12.061 -9.348 1.00 49.56 91 LEU A C 1
ATOM 771 O O . LEU A 1 91 ? 22.312 -11.295 -9.597 1.00 49.56 91 LEU A O 1
ATOM 775 N N . LYS A 1 92 ? 24.462 -11.850 -9.847 1.00 39.72 92 LYS A N 1
ATOM 776 C CA . LYS A 1 92 ? 24.778 -10.754 -10.783 1.00 39.72 92 LYS A CA 1
ATOM 777 C C . LYS A 1 92 ? 23.823 -10.798 -11.999 1.00 39.72 92 LYS A C 1
ATOM 779 O O . LYS A 1 92 ? 23.562 -11.888 -12.510 1.00 39.72 92 LYS A O 1
ATOM 784 N N . PRO A 1 93 ? 23.295 -9.653 -12.470 1.00 43.94 93 PRO A N 1
ATOM 785 C CA . PRO A 1 93 ? 22.090 -9.634 -13.292 1.00 43.94 93 PRO A CA 1
ATOM 786 C C . PRO A 1 93 ? 22.361 -10.024 -14.750 1.00 43.94 93 PRO A C 1
ATOM 788 O O . PRO A 1 93 ? 23.211 -9.434 -15.416 1.00 43.94 93 PRO A O 1
ATOM 791 N N . LYS A 1 94 ? 21.556 -10.950 -15.277 1.00 36.44 94 LYS A N 1
ATOM 792 C CA . LYS A 1 94 ? 21.210 -11.000 -16.700 1.00 36.44 94 LYS A CA 1
ATOM 793 C C . LYS A 1 94 ? 19.695 -11.172 -16.831 1.00 36.44 94 LYS A C 1
ATOM 795 O O . LYS A 1 94 ? 19.155 -12.206 -16.455 1.00 36.44 94 LYS A O 1
ATOM 800 N N . THR A 1 95 ? 19.079 -10.158 -17.436 1.00 33.56 95 THR A N 1
ATOM 801 C CA . THR A 1 95 ? 17.847 -10.252 -18.235 1.00 33.56 95 THR A CA 1
ATOM 802 C C . THR A 1 95 ? 16.496 -10.001 -17.537 1.00 33.56 95 THR A C 1
ATOM 804 O O . THR A 1 95 ? 16.206 -10.470 -16.446 1.00 33.56 95 THR A O 1
ATOM 807 N N . VAL A 1 96 ? 15.719 -9.187 -18.265 1.00 43.28 96 VAL A N 1
ATOM 808 C CA . VAL A 1 96 ? 14.413 -8.533 -18.071 1.00 43.28 96 VAL A CA 1
ATOM 809 C C . VAL A 1 96 ? 13.358 -9.222 -17.193 1.00 43.28 96 VAL A C 1
ATOM 811 O O . VAL A 1 96 ? 13.009 -10.380 -17.398 1.00 43.28 96 VAL A O 1
ATOM 814 N N . VAL A 1 97 ? 12.742 -8.438 -16.296 1.00 38.41 97 VAL A N 1
ATOM 815 C CA . VAL A 1 97 ? 11.587 -8.857 -15.485 1.00 38.41 97 VAL A CA 1
ATOM 816 C C . VAL A 1 97 ? 10.337 -8.083 -15.918 1.00 38.41 97 VAL A C 1
ATOM 818 O O . VAL A 1 97 ? 10.193 -6.897 -15.620 1.00 38.41 97 VAL A O 1
ATOM 821 N N . LEU A 1 98 ? 9.427 -8.774 -16.610 1.00 37.94 98 LEU A N 1
ATOM 822 C CA . LEU A 1 98 ? 8.017 -8.397 -16.748 1.00 37.94 98 LEU A CA 1
ATOM 823 C C . LEU A 1 98 ? 7.301 -8.770 -15.443 1.00 37.94 98 LEU A C 1
ATOM 825 O O . LEU A 1 98 ? 7.262 -9.942 -15.074 1.00 37.94 98 LEU A O 1
ATOM 829 N N . LEU A 1 99 ? 6.746 -7.784 -14.739 1.00 44.53 99 LEU A N 1
ATOM 830 C CA . LEU A 1 99 ? 5.832 -8.016 -13.620 1.00 44.53 99 LEU A CA 1
ATOM 831 C C . LEU A 1 99 ? 4.399 -7.920 -14.149 1.00 44.53 99 LEU A C 1
ATOM 833 O O . LEU A 1 99 ? 3.920 -6.830 -14.446 1.00 44.53 99 LEU A O 1
ATOM 837 N N . LEU A 1 100 ? 3.742 -9.075 -14.280 1.00 35.75 100 LEU A N 1
ATOM 838 C CA . LEU A 1 100 ? 2.286 -9.164 -14.216 1.00 35.75 100 LEU A CA 1
ATOM 839 C C . LEU A 1 100 ? 1.874 -8.804 -12.785 1.00 35.75 100 LEU A C 1
ATOM 841 O O . LEU A 1 100 ? 2.212 -9.548 -11.864 1.00 35.75 100 LEU A O 1
ATOM 845 N N . LEU A 1 101 ? 1.246 -7.637 -12.640 1.00 39.16 101 LEU A N 1
ATOM 846 C CA . LEU A 1 101 ? 0.129 -7.247 -11.763 1.00 39.16 101 LEU A CA 1
ATOM 847 C C . LEU A 1 101 ? -0.001 -5.718 -11.814 1.00 39.16 101 LEU A C 1
ATOM 849 O O . LEU A 1 101 ? 1.001 -5.029 -11.513 1.00 39.16 101 LEU A O 1
#

Solvent-accessible surface area (backbone atoms only — not comparable to full-atom values): 6519 Å² total; per-residue (Å²): 115,68,68,64,51,54,54,49,51,51,51,51,53,56,49,61,76,59,52,93,59,88,70,58,69,70,58,50,50,50,51,44,71,70,44,44,66,66,49,46,30,54,51,53,53,51,36,57,76,70,69,48,96,71,58,67,68,58,53,56,60,45,68,49,80,66,89,86,54,89,77,70,67,50,52,75,57,97,88,44,79,45,67,37,72,78,60,49,76,79,42,88,89,81,84,88,83,86,78,93,126

Mean predicted aligned error: 11.66 Å

Radius of gyration: 16.81 Å; Cα contacts (8 Å, |Δi|>4): 42; chains: 1; bounding box: 40×43×34 Å

pLDDT: mean 77.11, std 16.82, range [33.56, 94.62]

Secondary structure (DSSP, 8-state):
-HHHHHHHHHHHHHHHHTTTPPPPHHHHHHHHHHHHHHHHHHHHHHHHHTT----HHHHHHHH-S-TTS---SEEEETTEEEE-HHHHTTS---S------